Protein AF-A0ABD5BJF6-F1 (afdb_monomer)

pLDDT: mean 95.89, std 2.08, range [82.69, 98.56]

Solvent-accessible surface area (backbone atoms only — not comparable to full-atom values): 6431 Å² total; per-residue (Å²): 110,64,68,70,52,64,51,80,73,42,57,52,50,48,57,53,54,75,72,34,80,87,51,53,78,92,49,40,65,64,53,52,52,53,50,52,52,50,49,65,64,45,56,82,73,62,76,79,93,60,71,77,36,86,39,48,55,66,35,32,67,92,33,46,46,82,71,102,50,84,42,82,52,77,67,83,59,36,25,24,32,54,71,61,62,51,45,61,59,65,56,57,84,54,74,70,48,32,50,53,51,46,68,75,76,108

Structure (mmCIF, N/CA/C/O backbone):
data_AF-A0ABD5BJF6-F1
#
_entry.id   AF-A0ABD5BJF6-F1
#
loop_
_atom_site.group_PDB
_atom_site.id
_atom_site.type_symbol
_atom_site.label_atom_id
_atom_site.label_alt_id
_atom_site.label_comp_id
_atom_site.label_asym_id
_atom_site.label_entity_id
_atom_site.label_seq_id
_atom_site.pdbx_PDB_ins_code
_atom_site.Cartn_x
_atom_site.Cartn_y
_atom_site.Cartn_z
_atom_site.occupancy
_atom_site.B_iso_or_equiv
_atom_site.auth_seq_id
_atom_site.auth_comp_id
_atom_site.auth_asym_id
_atom_site.auth_atom_id
_atom_site.pdbx_PDB_model_num
ATOM 1 N N . ARG A 1 1 ? 4.966 14.508 -4.253 1.00 82.69 1 ARG A N 1
ATOM 2 C CA . ARG A 1 1 ? 3.895 13.590 -3.801 1.00 82.69 1 ARG A CA 1
ATOM 3 C C . ARG A 1 1 ? 4.103 13.330 -2.307 1.00 82.69 1 ARG A C 1
ATOM 5 O O . ARG A 1 1 ? 5.245 13.475 -1.882 1.00 82.69 1 ARG A O 1
ATOM 12 N N . PRO A 1 2 ? 3.063 13.032 -1.513 1.00 92.38 2 PRO A N 1
ATOM 13 C CA . PRO A 1 2 ? 3.226 12.650 -0.108 1.00 92.38 2 PRO A CA 1
ATOM 14 C C . PRO A 1 2 ? 4.132 11.420 0.038 1.00 92.38 2 PRO A C 1
ATOM 16 O O . PRO A 1 2 ? 4.169 10.578 -0.863 1.00 92.38 2 PRO A O 1
ATOM 19 N N . THR A 1 3 ? 4.877 11.342 1.137 1.00 94.69 3 THR A N 1
ATOM 20 C CA . THR A 1 3 ? 5.680 10.162 1.483 1.00 94.69 3 THR A CA 1
ATOM 21 C C . THR A 1 3 ? 4.802 9.152 2.190 1.00 94.69 3 THR A C 1
ATOM 23 O O . THR A 1 3 ? 4.088 9.553 3.098 1.00 94.69 3 THR A O 1
ATOM 26 N N . MET A 1 4 ? 4.878 7.886 1.776 1.00 94.38 4 MET A N 1
ATOM 27 C CA . MET A 1 4 ? 4.086 6.820 2.368 1.00 94.38 4 MET A CA 1
ATOM 28 C C . MET A 1 4 ? 4.493 6.521 3.819 1.00 94.38 4 MET A C 1
ATOM 30 O O . MET A 1 4 ? 5.680 6.555 4.160 1.00 94.38 4 MET A O 1
ATOM 34 N N . GLY A 1 5 ? 3.518 6.188 4.653 1.00 94.62 5 GLY A N 1
ATOM 35 C CA . GLY A 1 5 ? 3.672 6.027 6.086 1.00 94.62 5 GLY A CA 1
ATOM 36 C C . GLY A 1 5 ? 2.444 5.420 6.761 1.00 94.62 5 GLY A C 1
ATOM 37 O O . GLY A 1 5 ? 1.358 5.295 6.202 1.00 94.62 5 GLY A O 1
ATOM 38 N N . VAL A 1 6 ? 2.638 5.014 8.014 1.00 95.69 6 VAL A N 1
ATOM 39 C CA . VAL A 1 6 ? 1.592 4.379 8.834 1.00 95.69 6 VAL A CA 1
ATOM 40 C C . VAL A 1 6 ? 0.444 5.342 9.140 1.00 95.69 6 VAL A C 1
ATOM 42 O O . VAL A 1 6 ? -0.679 4.901 9.353 1.00 95.69 6 VAL A O 1
ATOM 45 N N . GLU A 1 7 ? 0.694 6.650 9.161 1.00 95.12 7 GLU A N 1
ATOM 46 C CA . GLU A 1 7 ? -0.330 7.621 9.536 1.00 95.12 7 GLU A CA 1
ATOM 47 C C . GLU A 1 7 ? -1.464 7.671 8.511 1.00 95.12 7 GLU A C 1
ATOM 49 O O . GLU A 1 7 ? -2.615 7.414 8.846 1.00 95.12 7 GLU A O 1
ATOM 54 N N . GLU A 1 8 ? -1.145 7.938 7.251 1.00 94.00 8 GLU A N 1
ATOM 55 C CA . GLU A 1 8 ? -2.136 8.123 6.197 1.00 94.00 8 GLU A CA 1
ATOM 56 C C . GLU A 1 8 ? -2.694 6.813 5.630 1.00 94.00 8 GLU A C 1
ATOM 58 O O . GLU A 1 8 ? -3.779 6.837 5.055 1.00 94.00 8 GLU A O 1
ATOM 63 N N . TYR A 1 9 ? -1.997 5.683 5.809 1.00 94.69 9 TYR A N 1
ATOM 64 C CA . TYR A 1 9 ? -2.488 4.368 5.376 1.00 94.69 9 TYR A CA 1
ATOM 65 C C . TYR A 1 9 ? -3.175 3.567 6.482 1.00 94.69 9 TYR A C 1
ATOM 67 O O . TYR A 1 9 ? -3.954 2.671 6.166 1.00 94.69 9 TYR A O 1
ATOM 75 N N . LEU A 1 10 ? -2.908 3.855 7.762 1.00 96.56 10 LEU A N 1
ATOM 76 C CA . LEU A 1 10 ? -3.425 3.044 8.864 1.00 96.56 10 LEU A CA 1
ATOM 77 C C . LEU A 1 10 ? -4.077 3.868 9.985 1.00 96.56 10 LEU A C 1
ATOM 79 O O . LEU A 1 10 ? -5.271 3.701 10.231 1.00 96.56 10 LEU A O 1
ATOM 83 N N . THR A 1 11 ? -3.344 4.761 10.661 1.00 96.62 11 THR A N 1
ATOM 84 C CA . THR A 1 11 ? -3.861 5.466 11.853 1.00 96.62 11 THR A CA 1
ATOM 85 C C . THR A 1 11 ? -5.042 6.384 11.523 1.00 96.62 11 THR A C 1
ATOM 87 O O . THR A 1 11 ? -6.104 6.278 12.141 1.00 96.62 11 THR A O 1
ATOM 90 N N . ALA A 1 12 ? -4.878 7.274 10.540 1.00 96.94 12 ALA A N 1
ATOM 91 C CA . ALA A 1 12 ? -5.899 8.244 10.166 1.00 96.94 12 ALA A CA 1
ATOM 92 C C . ALA A 1 12 ? -7.126 7.571 9.519 1.00 96.94 12 ALA A C 1
ATOM 94 O O . ALA A 1 12 ? -8.243 7.859 9.959 1.00 96.94 12 ALA A O 1
ATOM 95 N N . PRO A 1 13 ? -6.982 6.618 8.569 1.00 96.75 13 PRO A N 1
ATOM 96 C CA . PRO A 1 13 ? -8.124 5.871 8.043 1.00 96.75 13 PRO A CA 1
ATOM 97 C C . PRO A 1 13 ? -8.885 5.089 9.110 1.00 96.75 13 PRO A C 1
ATOM 99 O O . PRO A 1 13 ? -10.113 5.068 9.068 1.00 96.75 13 PRO A O 1
ATOM 102 N N . ARG A 1 14 ? -8.198 4.497 10.104 1.00 97.12 14 ARG A N 1
ATOM 103 C CA . ARG A 1 14 ? -8.886 3.872 11.243 1.00 97.12 14 ARG A CA 1
ATOM 104 C C . ARG A 1 14 ? -9.820 4.890 11.891 1.00 97.12 14 ARG A C 1
ATOM 106 O O . ARG A 1 14 ? -11.003 4.593 12.030 1.00 97.12 14 ARG A O 1
ATOM 113 N N . GLN A 1 15 ? -9.332 6.073 12.269 1.00 96.38 15 GLN A N 1
ATOM 114 C CA . GLN A 1 15 ? -10.178 7.074 12.930 1.00 96.38 15 GLN A CA 1
ATOM 115 C C . GLN A 1 15 ? -11.400 7.441 12.077 1.00 96.38 15 GLN A C 1
ATOM 117 O O . GLN A 1 15 ? -12.513 7.471 12.590 1.00 96.38 15 GLN A O 1
ATOM 122 N N . VAL A 1 16 ? -11.216 7.617 10.765 1.00 96.56 16 VAL A N 1
ATOM 123 C CA . VAL A 1 16 ? -12.330 7.860 9.835 1.00 96.56 16 VAL A CA 1
ATOM 124 C C . VAL A 1 16 ? -13.342 6.708 9.853 1.00 96.56 16 VAL A C 1
ATOM 126 O O . VAL A 1 16 ? -14.547 6.944 9.888 1.00 96.56 16 VAL A O 1
ATOM 129 N N . LEU A 1 17 ? -12.879 5.456 9.858 1.00 95.50 17 LEU A N 1
ATOM 130 C CA . LEU A 1 17 ? -13.740 4.269 9.869 1.00 95.50 17 LEU A CA 1
ATOM 131 C C . LEU A 1 17 ? -14.482 4.083 11.199 1.00 95.50 17 LEU A C 1
ATOM 133 O O . LEU A 1 17 ? -15.594 3.551 11.202 1.00 95.50 17 LEU A O 1
ATOM 137 N N . ALA A 1 18 ? -13.912 4.549 12.312 1.00 95.31 18 ALA A N 1
ATOM 138 C CA . ALA A 1 18 ? -14.566 4.514 13.619 1.00 95.31 18 ALA A CA 1
ATOM 139 C C . ALA A 1 18 ? -15.853 5.349 13.640 1.00 95.31 18 ALA A C 1
ATOM 141 O O . ALA A 1 18 ? -16.846 4.910 14.224 1.00 95.31 18 ALA A O 1
ATOM 142 N N . ASP A 1 19 ? -15.853 6.468 12.916 1.00 94.38 19 ASP A N 1
ATOM 143 C CA . ASP A 1 19 ? -16.975 7.404 12.809 1.00 94.38 19 ASP A CA 1
ATOM 144 C C . ASP A 1 19 ? -17.801 7.199 11.520 1.00 94.38 19 ASP A C 1
ATOM 146 O O . ASP A 1 19 ? -18.798 7.878 11.285 1.00 94.38 19 ASP A O 1
ATOM 150 N N . CYS A 1 20 ? -17.420 6.238 10.670 1.00 94.88 20 CYS A N 1
ATOM 151 C CA . CYS A 1 20 ? -18.067 6.005 9.383 1.00 94.88 20 CYS A CA 1
ATOM 152 C C . CYS A 1 20 ? -19.429 5.315 9.544 1.00 94.88 20 CYS A C 1
ATOM 154 O O . CYS A 1 20 ? -19.522 4.215 10.099 1.00 94.88 20 CYS A O 1
ATOM 156 N N . GLU A 1 21 ? -20.486 5.919 9.001 1.00 95.62 21 GLU A N 1
ATOM 157 C CA . GLU A 1 21 ? -21.845 5.356 9.006 1.00 95.62 21 GLU A CA 1
ATOM 158 C C . GLU A 1 21 ? -21.997 4.137 8.081 1.00 95.62 21 GLU A C 1
ATOM 160 O O . GLU A 1 21 ? -22.853 3.288 8.319 1.00 95.62 21 GLU A O 1
ATOM 165 N N . LEU A 1 22 ? -21.138 4.006 7.060 1.00 96.06 22 LEU A N 1
ATOM 166 C CA . LEU A 1 22 ? -21.155 2.867 6.131 1.00 96.06 22 LEU A CA 1
ATOM 167 C C . LEU A 1 22 ? -20.679 1.560 6.779 1.00 96.06 22 LEU A C 1
ATOM 169 O O . LEU A 1 22 ? -20.948 0.486 6.244 1.00 96.06 22 LEU A O 1
ATOM 173 N N . LEU A 1 23 ? -19.982 1.632 7.920 1.00 95.62 23 LEU A N 1
ATOM 174 C CA . LEU A 1 23 ? -19.592 0.457 8.691 1.00 95.62 23 LEU A CA 1
ATOM 175 C C . LEU A 1 23 ? -20.795 -0.009 9.526 1.00 95.62 23 LEU A C 1
ATOM 177 O O . LEU A 1 23 ? -21.172 0.678 10.486 1.00 95.62 23 LEU A O 1
ATOM 181 N N . PRO A 1 24 ? -21.429 -1.153 9.209 1.00 96.06 24 PRO A N 1
ATOM 182 C CA . PRO A 1 24 ? -22.668 -1.498 9.877 1.00 96.06 24 PRO A CA 1
ATOM 183 C C . PRO A 1 24 ? -22.410 -1.802 11.357 1.00 96.06 24 PRO A C 1
ATOM 185 O O . PRO A 1 24 ? -21.390 -2.381 11.740 1.00 96.06 24 PRO A O 1
ATOM 188 N N . ALA A 1 25 ? -23.341 -1.365 12.209 1.00 94.81 25 ALA A N 1
ATOM 189 C CA . ALA A 1 25 ? -23.155 -1.351 13.660 1.00 94.81 25 ALA A CA 1
ATOM 190 C C . ALA A 1 25 ? -22.771 -2.723 14.237 1.00 94.81 25 ALA A C 1
ATOM 192 O O . ALA A 1 25 ? -21.941 -2.793 15.137 1.00 94.81 25 ALA A O 1
ATOM 193 N N . ALA A 1 26 ? -23.319 -3.806 13.677 1.00 96.88 26 ALA A N 1
ATOM 194 C CA . ALA A 1 26 ? -23.035 -5.169 14.119 1.00 96.88 26 ALA A CA 1
ATOM 195 C C . ALA A 1 26 ? -21.577 -5.609 13.874 1.00 96.88 26 ALA A C 1
ATOM 197 O O . ALA A 1 26 ? -21.075 -6.457 14.604 1.00 96.88 26 ALA A O 1
ATOM 198 N N . GLN A 1 27 ? -20.891 -5.057 12.866 1.00 96.38 27 GLN A N 1
ATOM 199 C CA . GLN A 1 27 ? -19.499 -5.401 12.545 1.00 96.38 27 GLN A CA 1
ATOM 200 C C . GLN A 1 27 ? -18.489 -4.396 13.105 1.00 96.38 27 GLN A C 1
ATOM 202 O O . GLN A 1 27 ? -17.295 -4.687 13.100 1.00 96.38 27 GLN A O 1
ATOM 207 N N . ARG A 1 28 ? -18.940 -3.227 13.584 1.00 96.19 28 ARG A N 1
ATOM 208 C CA . ARG A 1 28 ? -18.065 -2.100 13.943 1.00 96.19 28 ARG A CA 1
ATOM 209 C C . ARG A 1 28 ? -16.985 -2.481 14.948 1.00 96.19 28 ARG A C 1
ATOM 211 O O . ARG A 1 28 ? -15.810 -2.267 14.677 1.00 96.19 28 ARG A O 1
ATOM 218 N N . GLU A 1 29 ? -17.368 -3.061 16.081 1.00 96.75 29 GLU A N 1
ATOM 219 C CA . GLU A 1 29 ? -16.420 -3.425 17.140 1.00 96.75 29 GLU A CA 1
ATOM 220 C C . GLU A 1 29 ? -15.361 -4.413 16.632 1.00 96.75 29 GLU A C 1
ATOM 222 O O . GLU A 1 29 ? -14.164 -4.150 16.736 1.00 96.75 29 GLU A O 1
ATOM 227 N N . GLY A 1 30 ? -15.796 -5.507 15.998 1.00 98.00 30 GLY A N 1
ATOM 228 C CA . GLY A 1 30 ? -14.890 -6.526 15.465 1.00 98.00 30 GLY A CA 1
ATOM 229 C C . GLY A 1 30 ? -13.963 -5.990 14.372 1.00 98.00 30 GLY A C 1
ATOM 230 O O . GLY A 1 30 ? -12.773 -6.301 14.366 1.00 98.00 30 GLY A O 1
ATOM 231 N N . PHE A 1 31 ? -14.479 -5.144 13.479 1.00 97.56 31 PHE A N 1
ATOM 232 C CA . PHE A 1 31 ? -13.694 -4.510 12.422 1.00 97.56 31 PHE A CA 1
ATOM 233 C C . PHE A 1 31 ? -12.621 -3.570 12.990 1.00 97.56 31 PHE A C 1
ATOM 235 O O . PHE A 1 31 ? -11.456 -3.646 12.590 1.00 97.56 31 PHE A O 1
ATOM 242 N N . LEU A 1 32 ? -12.987 -2.702 13.940 1.00 97.75 32 LEU A N 1
ATOM 243 C CA . LEU A 1 32 ? -12.041 -1.767 14.552 1.00 97.75 32 LEU A CA 1
ATOM 244 C C . LEU A 1 32 ? -10.986 -2.507 15.374 1.00 97.75 32 LEU A C 1
ATOM 246 O O . LEU A 1 32 ? -9.808 -2.186 15.249 1.00 97.75 32 LEU A O 1
ATOM 250 N N . GLN A 1 33 ? -11.371 -3.546 16.119 1.00 98.38 33 GLN A N 1
ATOM 251 C CA . GLN A 1 33 ? -10.425 -4.370 16.871 1.00 98.38 33 GLN A CA 1
ATOM 252 C C . GLN A 1 33 ? -9.441 -5.104 15.948 1.00 98.38 33 GLN A C 1
ATOM 254 O O . GLN A 1 33 ? -8.244 -5.158 16.234 1.00 98.38 33 GLN A O 1
ATOM 259 N N . ALA A 1 34 ? -9.915 -5.653 14.826 1.00 98.19 34 ALA A N 1
ATOM 260 C CA . ALA A 1 34 ? -9.045 -6.273 13.829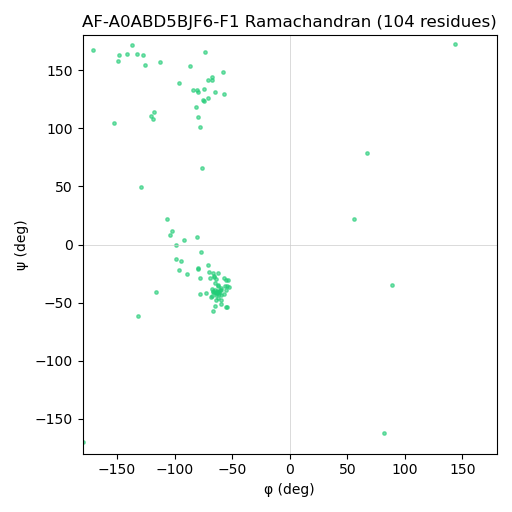 1.00 98.19 34 ALA A CA 1
ATOM 261 C C . ALA A 1 34 ? -8.082 -5.250 13.203 1.00 98.19 34 ALA A C 1
ATOM 263 O O . ALA A 1 34 ? -6.898 -5.543 13.030 1.00 98.19 34 ALA A O 1
ATOM 264 N N . THR A 1 35 ? -8.568 -4.037 12.928 1.00 97.94 35 THR A N 1
ATOM 265 C CA . THR A 1 35 ? -7.751 -2.933 12.407 1.00 97.94 35 THR A CA 1
ATOM 266 C C . THR A 1 35 ? -6.686 -2.502 13.420 1.00 97.94 35 THR A C 1
ATOM 268 O O . THR A 1 35 ? -5.524 -2.352 13.054 1.00 97.94 35 THR A O 1
ATOM 271 N N . ASP A 1 36 ? -7.032 -2.375 14.703 1.00 98.38 36 ASP A N 1
ATOM 272 C CA . ASP A 1 36 ? -6.074 -2.053 15.769 1.00 98.38 36 ASP A CA 1
ATOM 273 C C . ASP A 1 36 ? -4.984 -3.122 15.902 1.00 98.38 36 ASP A C 1
ATOM 275 O O . ASP A 1 36 ? -3.800 -2.796 16.016 1.00 98.38 36 ASP A O 1
ATOM 279 N N . ASN A 1 37 ? -5.365 -4.400 15.823 1.00 98.56 37 ASN A N 1
ATOM 280 C CA . ASN A 1 37 ? -4.417 -5.512 15.851 1.00 98.56 37 ASN A CA 1
ATOM 281 C C . ASN A 1 37 ? -3.461 -5.467 14.647 1.00 98.56 37 ASN A C 1
ATOM 283 O O . ASN A 1 37 ? -2.259 -5.680 14.808 1.00 98.56 37 ASN A O 1
ATOM 287 N N . LEU A 1 38 ? -3.972 -5.147 13.452 1.00 98.25 38 LEU A N 1
ATOM 288 C CA . LEU A 1 38 ? -3.162 -4.965 12.245 1.00 98.25 38 LEU A CA 1
ATOM 289 C C . LEU A 1 38 ? -2.167 -3.806 12.406 1.00 98.25 38 LEU A C 1
ATOM 291 O O . LEU A 1 38 ? -0.982 -3.963 12.108 1.00 98.25 38 LEU A O 1
ATOM 295 N N . ILE A 1 39 ? -2.620 -2.662 12.929 1.00 98.19 39 ILE A N 1
ATOM 296 C CA . ILE A 1 39 ? -1.768 -1.496 13.201 1.00 98.19 39 ILE A CA 1
ATOM 297 C C . ILE A 1 39 ? -0.653 -1.863 14.180 1.00 98.19 39 ILE A C 1
ATOM 299 O O . ILE A 1 39 ? 0.515 -1.557 13.930 1.00 98.19 39 ILE A O 1
ATOM 303 N N . ALA A 1 40 ? -1.001 -2.535 15.279 1.00 98.19 40 ALA A N 1
ATOM 304 C CA . ALA A 1 40 ? -0.048 -2.967 16.294 1.00 98.19 40 ALA A CA 1
ATOM 305 C C . ALA A 1 40 ? 0.987 -3.959 15.742 1.00 98.19 40 ALA A C 1
ATOM 307 O O . ALA A 1 40 ? 2.147 -3.904 16.145 1.00 98.19 40 ALA A O 1
ATOM 308 N N . ALA A 1 41 ? 0.593 -4.824 14.803 1.00 98.25 41 ALA A N 1
ATOM 309 C CA . ALA A 1 41 ? 1.497 -5.761 14.145 1.00 98.25 41 ALA A CA 1
ATOM 310 C C . ALA A 1 41 ? 2.442 -5.068 13.150 1.00 98.25 41 ALA A C 1
ATOM 312 O O . ALA A 1 41 ? 3.623 -5.392 13.110 1.00 98.25 41 ALA A O 1
ATOM 313 N N . ILE A 1 42 ? 1.959 -4.104 12.360 1.00 97.56 42 ILE A N 1
ATOM 314 C CA . ILE A 1 42 ? 2.764 -3.450 11.312 1.00 97.56 42 ILE A CA 1
ATOM 315 C C . ILE A 1 42 ? 3.723 -2.405 11.893 1.00 97.56 42 ILE A C 1
ATOM 317 O O . ILE A 1 42 ? 4.880 -2.319 11.475 1.00 97.56 42 ILE A O 1
ATOM 321 N N . LYS A 1 43 ? 3.262 -1.594 12.853 1.00 96.56 43 LYS A N 1
ATOM 322 C CA . LYS A 1 43 ? 3.990 -0.410 13.339 1.00 96.56 43 LY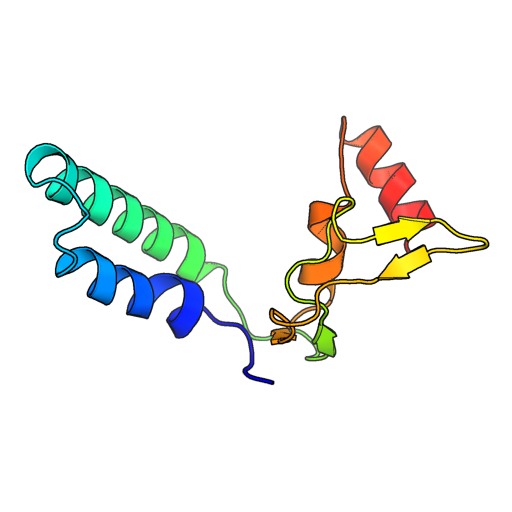S A CA 1
ATOM 323 C C . LYS A 1 43 ? 5.424 -0.694 13.830 1.00 96.56 43 LYS A C 1
ATOM 325 O O . LYS A 1 43 ? 6.289 0.116 13.508 1.00 96.56 43 LYS A O 1
ATOM 330 N N . PRO A 1 44 ? 5.729 -1.805 14.536 1.00 97.19 44 PRO A N 1
ATOM 331 C CA . PRO A 1 44 ? 7.099 -2.138 14.945 1.00 97.19 44 PRO A CA 1
ATOM 332 C C . PRO A 1 44 ? 8.046 -2.469 13.784 1.00 97.19 44 PRO A C 1
ATOM 334 O O . PRO A 1 44 ? 9.259 -2.344 13.934 1.00 97.19 44 PRO A O 1
ATOM 337 N N . HIS A 1 45 ? 7.510 -2.911 12.644 1.00 96.06 45 HIS A N 1
ATOM 338 C CA . HIS A 1 45 ? 8.291 -3.288 11.463 1.00 96.06 45 HIS A CA 1
ATOM 339 C C . HIS A 1 45 ? 8.433 -2.144 10.454 1.00 96.06 45 HIS A C 1
ATOM 341 O O . HIS A 1 45 ? 9.285 -2.208 9.568 1.00 96.06 45 HIS A O 1
ATOM 347 N N . TRP A 1 46 ? 7.633 -1.084 10.589 1.00 95.2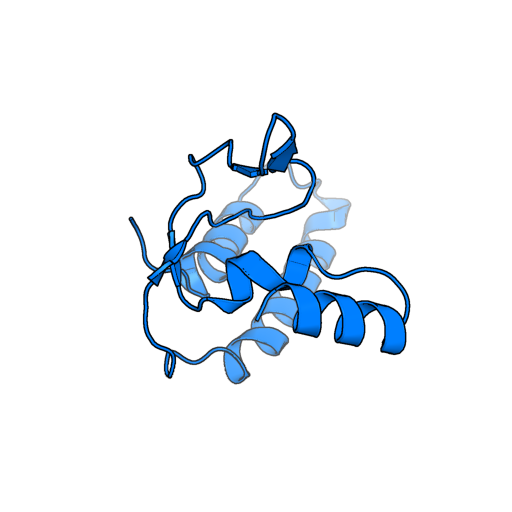5 46 TRP A N 1
ATOM 348 C CA . TRP A 1 46 ? 7.767 0.100 9.756 1.00 95.25 46 TRP A CA 1
ATOM 349 C C . TRP A 1 46 ? 8.985 0.927 10.176 1.00 95.25 46 TRP A C 1
ATOM 351 O O . TRP A 1 46 ? 9.095 1.383 11.313 1.00 95.25 46 TRP A O 1
ATOM 361 N N . HIS A 1 47 ? 9.890 1.170 9.236 1.00 93.62 47 HIS A N 1
ATOM 362 C CA . HIS A 1 47 ? 11.054 2.029 9.428 1.00 93.62 47 HIS A CA 1
ATOM 363 C C . HIS A 1 47 ? 11.187 3.005 8.263 1.00 93.62 47 HIS A C 1
ATOM 365 O O . HIS A 1 47 ? 10.615 2.787 7.202 1.00 93.62 47 HIS A O 1
ATOM 371 N N . LEU A 1 48 ? 11.983 4.061 8.445 1.00 91.69 48 LEU A N 1
ATOM 372 C CA . LEU A 1 48 ? 12.327 5.027 7.390 1.00 91.69 48 LEU A CA 1
ATOM 373 C C . LEU A 1 48 ? 13.751 4.827 6.843 1.00 91.69 48 LEU A C 1
ATOM 375 O O . LEU A 1 48 ? 14.248 5.643 6.075 1.00 91.69 48 LEU A O 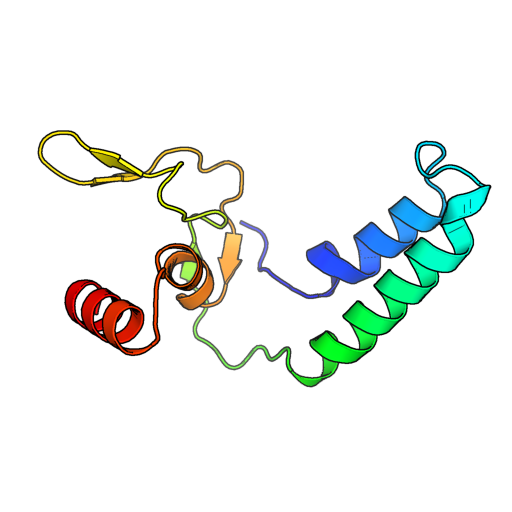1
ATOM 379 N N . ASN A 1 49 ? 14.424 3.741 7.244 1.00 94.44 49 ASN A N 1
ATOM 380 C CA . ASN A 1 49 ? 15.747 3.366 6.737 1.00 94.44 49 ASN A CA 1
ATOM 381 C C . ASN A 1 49 ? 15.676 2.751 5.324 1.00 94.44 49 ASN A C 1
ATOM 383 O O . ASN A 1 49 ? 15.919 1.563 5.129 1.00 94.44 49 ASN A O 1
ATOM 387 N N . TRP A 1 50 ? 15.272 3.554 4.351 1.00 94.31 50 TRP A N 1
ATOM 388 C CA . TRP A 1 50 ? 15.268 3.242 2.924 1.00 94.31 50 TRP A CA 1
ATOM 389 C C . TRP A 1 50 ? 15.480 4.540 2.146 1.00 94.31 50 TRP A C 1
ATOM 391 O O . TRP A 1 50 ? 15.235 5.629 2.658 1.00 94.31 50 TRP A O 1
ATOM 401 N N . GLN A 1 51 ? 15.953 4.446 0.904 1.00 94.69 51 GLN A N 1
ATOM 402 C CA . GLN A 1 51 ? 16.113 5.626 0.054 1.00 94.69 51 GLN A CA 1
ATOM 403 C C . GLN A 1 51 ? 14.768 6.002 -0.585 1.00 94.69 51 GLN A C 1
ATOM 405 O O . GLN A 1 51 ? 14.236 5.191 -1.349 1.00 94.69 51 GLN A O 1
ATOM 410 N N . PRO A 1 52 ? 14.213 7.202 -0.320 1.00 94.12 52 PRO A N 1
ATOM 411 C CA . PRO A 1 52 ? 12.942 7.613 -0.903 1.00 94.12 52 PRO A CA 1
ATOM 412 C C . PRO A 1 52 ? 13.031 7.748 -2.425 1.00 94.12 52 PRO A C 1
ATOM 414 O O . PRO A 1 52 ? 13.918 8.427 -2.945 1.00 94.12 52 PRO A O 1
ATOM 417 N N . ARG A 1 53 ? 12.077 7.151 -3.143 1.00 96.06 53 ARG A N 1
ATOM 418 C CA . ARG A 1 53 ? 11.900 7.305 -4.596 1.00 96.06 53 ARG A CA 1
ATOM 419 C C . ARG A 1 53 ? 10.482 7.754 -4.904 1.00 96.06 53 ARG A C 1
ATOM 421 O O . ARG A 1 53 ? 9.583 7.489 -4.115 1.00 96.06 53 ARG A O 1
ATOM 428 N N . ARG A 1 54 ? 10.283 8.425 -6.043 1.00 97.50 54 ARG A N 1
ATOM 429 C CA . ARG A 1 54 ? 8.936 8.608 -6.604 1.00 97.50 54 ARG A CA 1
ATOM 430 C C . ARG A 1 54 ? 8.473 7.256 -7.134 1.00 97.50 54 ARG A C 1
ATOM 432 O O . ARG A 1 54 ? 9.201 6.655 -7.918 1.00 97.50 54 ARG A O 1
ATOM 439 N N . LEU A 1 55 ? 7.306 6.829 -6.687 1.00 97.69 55 LEU A N 1
ATOM 440 C CA . LEU A 1 55 ? 6.705 5.536 -6.969 1.00 97.69 55 LEU A CA 1
ATOM 441 C C . LEU A 1 55 ? 5.449 5.710 -7.820 1.00 97.69 55 LEU A C 1
ATOM 443 O O . LEU A 1 55 ? 4.807 6.767 -7.766 1.00 97.69 55 LEU A O 1
ATOM 447 N N . HIS A 1 56 ? 5.082 4.651 -8.532 1.00 97.94 56 HIS A N 1
ATOM 448 C CA . HIS A 1 56 ? 3.737 4.457 -9.062 1.00 97.94 56 HIS A CA 1
ATOM 449 C C . HIS A 1 56 ? 2.712 4.400 -7.925 1.00 97.94 56 HIS A C 1
ATOM 451 O O . 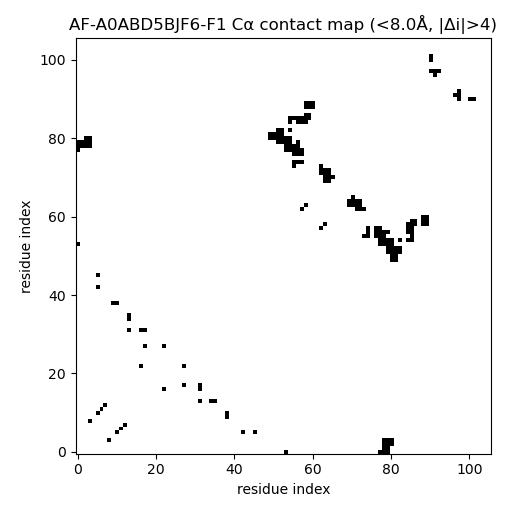HIS A 1 56 ? 1.646 4.990 -8.039 1.00 97.94 56 HIS A O 1
ATOM 457 N N . GLY A 1 57 ? 3.056 3.749 -6.807 1.00 96.19 57 GLY A N 1
ATOM 458 C CA . GLY A 1 57 ? 2.215 3.652 -5.607 1.00 96.19 57 GLY A CA 1
ATOM 459 C C . GLY A 1 57 ? 1.258 2.460 -5.630 1.00 96.19 57 GLY A C 1
ATOM 460 O O . GLY A 1 57 ? 1.093 1.819 -4.593 1.00 96.19 57 GLY A O 1
ATOM 461 N N . ASP A 1 58 ? 0.755 2.121 -6.817 1.00 97.12 58 ASP A N 1
ATOM 462 C CA . ASP A 1 58 ? -0.096 0.959 -7.107 1.00 97.12 58 ASP A CA 1
ATOM 463 C C . ASP A 1 58 ? 0.428 0.129 -8.307 1.00 97.12 58 ASP A C 1
ATOM 465 O O . ASP A 1 58 ? -0.262 -0.136 -9.291 1.00 97.12 58 ASP A O 1
ATOM 469 N N . CYS A 1 59 ? 1.724 -0.212 -8.299 1.00 97.31 59 CYS A N 1
ATOM 470 C CA . CYS A 1 59 ? 2.338 -0.960 -9.402 1.00 97.31 59 CYS A CA 1
ATOM 471 C C . CYS A 1 59 ? 1.988 -2.453 -9.326 1.00 97.31 59 CYS A C 1
ATOM 473 O O . CYS A 1 59 ? 2.603 -3.212 -8.574 1.00 97.31 59 CYS A O 1
ATOM 475 N N . HIS A 1 60 ? 1.035 -2.889 -10.140 1.00 96.56 60 HIS A N 1
ATOM 476 C CA . HIS A 1 60 ? 0.656 -4.293 -10.290 1.00 96.56 60 HIS A CA 1
ATOM 477 C C . HIS A 1 60 ? 0.346 -4.618 -11.761 1.00 96.56 60 HIS A C 1
ATOM 479 O O . HIS A 1 60 ? 0.085 -3.694 -12.536 1.00 96.56 60 HIS A O 1
ATOM 485 N N . PRO A 1 61 ? 0.288 -5.900 -12.183 1.00 95.56 61 PRO A N 1
ATOM 486 C CA . PRO A 1 61 ? 0.090 -6.256 -13.593 1.00 95.56 61 PRO A CA 1
ATOM 487 C C . PRO A 1 61 ? -1.135 -5.609 -14.261 1.00 95.56 61 PRO A C 1
ATOM 489 O O . PRO A 1 61 ? -1.083 -5.296 -15.444 1.00 95.56 61 PRO A O 1
ATOM 492 N N . GLY A 1 62 ? -2.211 -5.342 -13.508 1.00 96.38 62 GLY A N 1
ATOM 493 C CA . GLY A 1 62 ? -3.393 -4.631 -14.018 1.00 96.38 62 GLY A CA 1
ATOM 494 C C . GLY A 1 62 ? -3.140 -3.188 -14.491 1.00 96.38 62 GLY A C 1
ATOM 495 O O . GLY A 1 62 ? -3.858 -2.718 -15.366 1.00 96.38 62 GLY A O 1
ATOM 496 N N . ASN A 1 63 ? -2.090 -2.531 -13.984 1.00 97.75 63 ASN A N 1
ATOM 497 C CA . ASN A 1 63 ? -1.698 -1.153 -14.310 1.00 97.75 63 ASN A CA 1
ATOM 498 C C . ASN A 1 63 ? -0.511 -1.111 -15.291 1.00 97.75 63 ASN A C 1
ATOM 500 O O . ASN A 1 63 ? 0.095 -0.063 -15.520 1.00 97.75 63 ASN A O 1
ATOM 504 N N . ILE A 1 64 ? -0.165 -2.255 -15.894 1.00 96.75 64 ILE A N 1
ATOM 505 C CA . ILE A 1 64 ? 0.891 -2.371 -16.900 1.00 96.75 64 ILE A CA 1
ATOM 506 C C . ILE A 1 64 ? 0.268 -2.874 -18.199 1.00 96.75 64 ILE A C 1
ATOM 508 O O . ILE A 1 64 ? -0.091 -4.042 -18.340 1.00 96.75 64 ILE A O 1
ATOM 512 N N . LEU A 1 65 ? 0.169 -1.986 -19.182 1.00 97.62 65 LEU A N 1
ATOM 513 C CA . LEU A 1 65 ? -0.239 -2.339 -20.536 1.00 97.62 65 LEU A CA 1
ATOM 514 C C . LEU A 1 65 ? 0.977 -2.788 -21.352 1.00 97.62 65 LEU A C 1
ATOM 516 O O . LEU A 1 65 ? 2.102 -2.353 -21.107 1.00 97.62 65 LEU A O 1
ATOM 520 N N . TRP A 1 66 ? 0.749 -3.630 -22.362 1.00 96.88 66 TRP A N 1
ATOM 521 C CA . TRP A 1 66 ? 1.814 -4.123 -23.233 1.00 96.88 66 TRP A CA 1
ATOM 522 C C . TRP A 1 66 ? 1.601 -3.694 -24.681 1.00 96.88 66 TRP A C 1
ATOM 524 O O . TRP A 1 66 ? 0.661 -4.137 -25.343 1.00 96.88 66 TRP A O 1
ATOM 534 N N . ARG A 1 67 ? 2.501 -2.849 -25.188 1.00 95.06 67 ARG A N 1
ATOM 535 C CA . ARG A 1 67 ? 2.581 -2.500 -26.610 1.00 95.06 67 ARG A CA 1
ATOM 536 C C . ARG A 1 67 ? 4.011 -2.106 -26.943 1.00 95.06 67 ARG A C 1
ATOM 538 O O . ARG A 1 67 ? 4.447 -1.023 -26.572 1.00 95.06 67 ARG A O 1
ATOM 545 N N . ASP A 1 68 ? 4.726 -3.006 -27.616 1.00 94.94 68 ASP A N 1
ATOM 546 C CA . ASP A 1 68 ? 6.148 -2.842 -27.961 1.00 94.94 68 ASP A CA 1
ATOM 547 C C . ASP A 1 68 ? 7.057 -2.571 -26.737 1.00 94.94 68 ASP A C 1
ATOM 549 O O . ASP A 1 68 ? 8.155 -2.034 -26.859 1.00 94.94 68 ASP A O 1
ATOM 553 N N . GLY A 1 69 ? 6.585 -2.957 -25.547 1.00 94.38 69 GLY A N 1
ATOM 554 C CA . GLY A 1 69 ? 7.192 -2.683 -24.248 1.00 94.38 69 GLY A CA 1
ATOM 555 C C . GLY A 1 69 ? 6.134 -2.423 -23.164 1.00 94.38 69 GLY A C 1
ATOM 556 O O . GLY A 1 69 ? 4.939 -2.336 -23.479 1.00 94.38 69 GLY A O 1
ATOM 557 N N . PRO A 1 70 ? 6.553 -2.317 -21.890 1.00 95.00 70 PRO A N 1
ATOM 558 C CA . PRO A 1 70 ? 5.654 -2.008 -20.787 1.00 95.00 70 PRO A CA 1
ATOM 559 C C . PRO A 1 70 ? 5.245 -0.530 -20.806 1.00 95.00 70 PRO A C 1
ATOM 561 O O . PRO A 1 70 ? 6.080 0.367 -20.931 1.00 95.00 70 PRO A O 1
ATOM 564 N N . LEU A 1 71 ? 3.951 -0.281 -20.631 1.00 97.06 71 LEU A N 1
ATOM 565 C CA . LEU A 1 71 ? 3.362 1.042 -20.461 1.00 97.06 71 LEU A CA 1
ATOM 566 C C . LEU A 1 71 ? 2.642 1.084 -19.114 1.00 97.06 71 LEU A C 1
ATOM 568 O O . LEU A 1 71 ? 1.611 0.439 -18.940 1.00 97.06 71 LEU A O 1
ATOM 572 N N . PHE A 1 72 ? 3.186 1.850 -18.174 1.00 97.19 72 PHE A N 1
ATOM 573 C CA . PHE A 1 72 ? 2.581 2.062 -16.861 1.00 97.19 72 PHE A CA 1
ATOM 574 C C . PHE A 1 72 ? 1.460 3.096 -16.966 1.00 97.19 72 PHE A C 1
ATOM 576 O O . PHE A 1 72 ? 1.650 4.165 -17.558 1.00 97.19 72 PHE A O 1
ATOM 583 N N . VAL A 1 73 ? 0.301 2.775 -16.403 1.00 97.75 73 VAL A N 1
ATOM 584 C CA . VAL A 1 73 ? -0.897 3.621 -16.402 1.00 97.75 73 VAL A CA 1
ATOM 585 C C . VAL A 1 73 ? -1.417 3.782 -14.979 1.00 97.75 73 VAL A C 1
ATOM 587 O O . VAL A 1 73 ? -1.069 2.999 -14.117 1.00 97.75 73 VAL A O 1
ATOM 590 N N . ASP A 1 74 ? -2.269 4.779 -14.755 1.00 97.12 74 ASP A N 1
ATOM 591 C CA . ASP A 1 74 ? -2.877 5.065 -13.447 1.00 97.12 74 ASP A CA 1
ATOM 592 C C . ASP A 1 74 ? -1.888 5.557 -12.365 1.00 97.12 74 ASP A C 1
ATOM 594 O O . ASP A 1 74 ? -1.400 4.834 -11.507 1.00 97.12 74 ASP A O 1
ATOM 598 N N . LEU A 1 75 ? -1.524 6.845 -12.449 1.00 96.69 75 LEU A N 1
ATOM 599 C CA . LEU A 1 75 ? -0.541 7.500 -11.564 1.00 96.69 75 LEU A CA 1
ATOM 600 C C . LEU A 1 75 ? -1.190 8.452 -10.542 1.00 96.69 75 LEU A C 1
ATOM 602 O O . LEU A 1 75 ? -0.555 9.409 -10.059 1.00 96.69 75 LEU A O 1
ATOM 606 N N . ASP A 1 76 ? -2.471 8.268 -10.256 1.00 96.81 76 ASP A N 1
ATOM 607 C CA . ASP A 1 76 ? -3.193 9.011 -9.225 1.00 96.81 76 ASP A CA 1
ATOM 608 C C . ASP A 1 76 ? -2.674 8.656 -7.818 1.00 96.81 76 ASP A C 1
ATOM 610 O O . ASP A 1 76 ? -2.394 9.575 -7.031 1.00 96.81 76 ASP A O 1
ATOM 614 N N . ASP A 1 77 ? -2.343 7.384 -7.588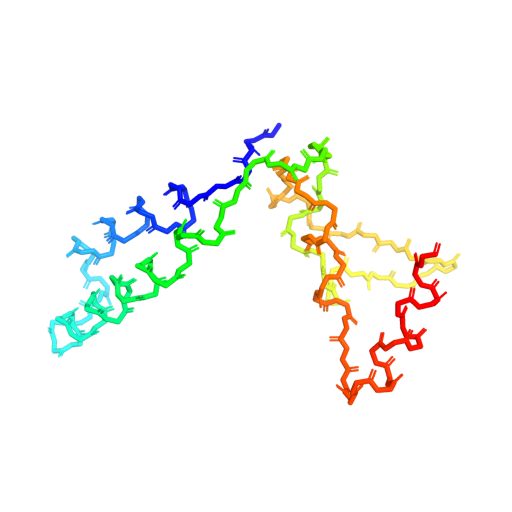 1.00 96.00 77 ASP A N 1
ATOM 615 C CA . ASP A 1 77 ? -1.752 6.849 -6.354 1.00 96.00 77 ASP A CA 1
ATOM 616 C C . ASP A 1 77 ? -0.236 7.057 -6.203 1.00 96.00 77 ASP A C 1
ATOM 618 O O . ASP A 1 77 ? 0.372 6.642 -5.213 1.00 96.00 77 ASP A O 1
ATOM 622 N N . ALA A 1 78 ? 0.399 7.809 -7.107 1.00 97.12 78 ALA A N 1
ATOM 623 C CA . ALA A 1 78 ? 1.832 8.083 -7.026 1.00 97.12 78 ALA A CA 1
ATOM 624 C C . ALA A 1 78 ? 2.241 8.751 -5.692 1.00 97.12 78 ALA A C 1
ATOM 626 O O . ALA A 1 78 ? 1.705 9.792 -5.270 1.00 97.12 78 ALA A O 1
ATOM 627 N N . ARG A 1 79 ? 3.265 8.182 -5.043 1.00 96.88 79 ARG A N 1
ATOM 628 C CA . ARG A 1 79 ? 3.784 8.558 -3.709 1.00 96.88 79 ARG A CA 1
ATOM 629 C C . ARG A 1 79 ? 5.313 8.589 -3.687 1.00 96.88 79 ARG A C 1
ATOM 631 O O . ARG A 1 79 ? 5.962 8.219 -4.659 1.00 96.88 79 ARG A O 1
ATOM 638 N N . ASN A 1 80 ? 5.903 9.074 -2.594 1.00 97.00 80 ASN A N 1
ATOM 639 C CA . ASN A 1 80 ? 7.310 8.800 -2.295 1.00 97.00 80 ASN A CA 1
ATOM 640 C C . ASN A 1 80 ? 7.411 7.607 -1.336 1.00 97.00 80 ASN A C 1
ATOM 642 O O . ASN A 1 80 ? 6.651 7.553 -0.374 1.00 97.00 80 ASN A O 1
ATOM 646 N N . GLY A 1 81 ? 8.362 6.696 -1.530 1.00 96.56 81 GLY A N 1
ATOM 647 C CA . GLY A 1 81 ? 8.514 5.538 -0.643 1.00 96.56 81 GLY A CA 1
ATOM 648 C C . GLY A 1 81 ? 9.674 4.612 -1.016 1.00 96.56 81 GLY A C 1
ATOM 649 O O . GLY A 1 81 ? 10.504 4.986 -1.854 1.00 96.56 81 GLY A O 1
ATOM 650 N N . PRO A 1 82 ? 9.760 3.420 -0.395 1.00 96.56 82 PRO A N 1
ATOM 651 C CA . PRO A 1 82 ? 10.736 2.397 -0.744 1.00 96.56 82 PRO A CA 1
ATOM 652 C C . PRO A 1 82 ? 10.410 1.750 -2.097 1.00 96.56 82 PRO A C 1
ATOM 654 O O . PRO A 1 82 ? 9.258 1.450 -2.390 1.00 96.56 82 PRO A O 1
ATOM 657 N N . ALA A 1 83 ? 11.445 1.455 -2.892 1.00 95.94 83 ALA A N 1
ATOM 658 C CA . ALA A 1 83 ? 11.299 0.859 -4.227 1.00 95.94 83 ALA A CA 1
ATOM 659 C C . ALA A 1 83 ? 10.495 -0.454 -4.235 1.00 95.94 83 ALA A C 1
ATOM 661 O O . ALA A 1 83 ? 9.815 -0.745 -5.211 1.00 95.94 83 ALA A O 1
ATOM 662 N N . VAL A 1 84 ? 10.551 -1.223 -3.139 1.00 95.19 84 VAL A N 1
ATOM 663 C CA . VAL A 1 84 ? 9.832 -2.496 -3.011 1.00 95.19 84 VAL A CA 1
ATOM 664 C C . VAL A 1 84 ? 8.325 -2.344 -3.212 1.00 95.19 84 VAL A C 1
ATOM 666 O O . VAL A 1 84 ? 7.720 -3.285 -3.711 1.00 95.19 84 VAL A O 1
ATOM 669 N N . GLN A 1 85 ? 7.740 -1.175 -2.899 1.00 96.00 85 GLN A N 1
ATOM 670 C CA . GLN A 1 85 ? 6.310 -0.899 -3.076 1.00 96.00 85 GLN A CA 1
ATOM 671 C C . GLN A 1 85 ? 5.848 -1.121 -4.520 1.00 96.00 85 GLN A C 1
ATOM 673 O O . GLN A 1 85 ? 4.752 -1.628 -4.722 1.00 96.00 85 GLN A O 1
ATOM 678 N N . ASP A 1 86 ? 6.698 -0.809 -5.502 1.00 97.00 86 ASP A N 1
ATOM 679 C CA . ASP A 1 86 ? 6.370 -0.978 -6.919 1.00 97.00 86 ASP A CA 1
ATOM 680 C C . ASP A 1 86 ? 6.795 -2.353 -7.485 1.00 97.00 86 ASP A C 1
ATOM 682 O O . ASP A 1 86 ? 6.684 -2.594 -8.686 1.00 97.00 86 ASP A O 1
ATOM 686 N N . LEU A 1 87 ? 7.319 -3.253 -6.642 1.00 95.94 87 LEU A N 1
ATOM 687 C CA . LEU A 1 87 ? 7.859 -4.554 -7.056 1.00 95.94 87 LEU A CA 1
ATOM 688 C C . LEU A 1 87 ? 7.075 -5.736 -6.484 1.00 95.94 87 LEU A C 1
ATOM 690 O O . LEU A 1 87 ? 6.866 -6.725 -7.182 1.00 95.94 87 LEU A O 1
ATOM 694 N N . TRP A 1 88 ? 6.656 -5.671 -5.216 1.00 95.81 88 TRP A N 1
ATOM 695 C CA . TRP A 1 88 ? 6.143 -6.853 -4.513 1.00 95.81 88 TRP A CA 1
ATOM 696 C C . TRP A 1 88 ? 4.843 -7.402 -5.115 1.00 95.81 88 TRP A C 1
ATOM 698 O O . TRP A 1 88 ? 4.660 -8.617 -5.136 1.00 95.81 88 TRP A O 1
ATOM 708 N N . MET A 1 89 ? 3.982 -6.537 -5.663 1.00 95.81 89 MET A N 1
ATOM 709 C CA 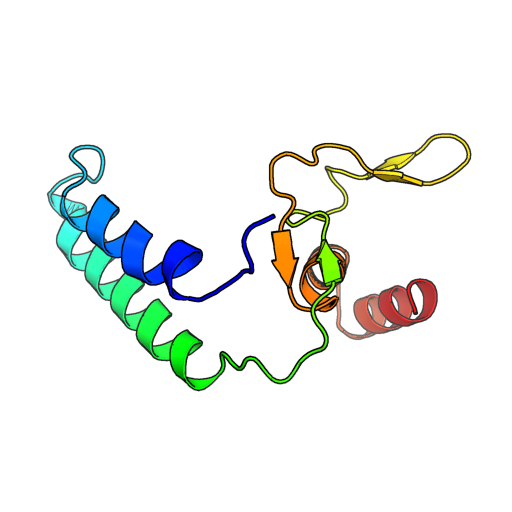. MET A 1 89 ? 2.722 -6.942 -6.305 1.00 95.81 89 MET A CA 1
ATOM 710 C C . MET A 1 89 ? 2.902 -7.519 -7.717 1.00 95.81 89 MET A C 1
ATOM 712 O O . MET A 1 89 ? 1.939 -8.018 -8.297 1.00 95.81 89 MET A O 1
ATOM 7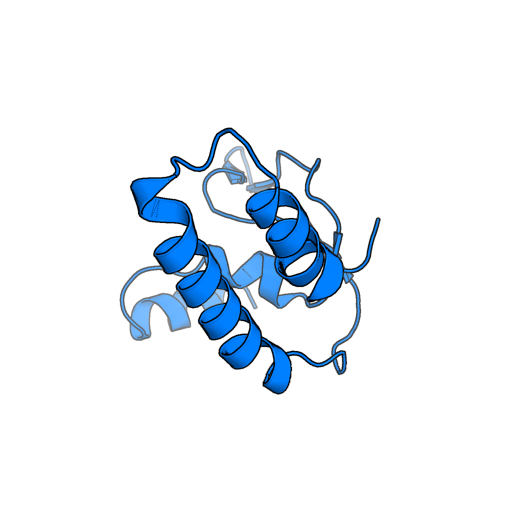16 N N . LEU A 1 90 ? 4.115 -7.481 -8.282 1.00 95.31 90 LEU A N 1
ATOM 717 C CA . LEU A 1 90 ? 4.435 -8.165 -9.542 1.00 95.31 90 LEU A CA 1
ATOM 718 C C . LEU A 1 90 ? 4.695 -9.665 -9.328 1.00 95.31 90 LEU A C 1
ATOM 720 O O . LEU A 1 90 ? 4.603 -10.454 -10.272 1.00 95.31 90 LEU A O 1
ATOM 724 N N . LEU A 1 91 ? 5.023 -10.056 -8.092 1.00 95.94 91 LEU A N 1
ATOM 725 C CA . LEU A 1 91 ? 5.417 -11.415 -7.752 1.00 95.94 91 LEU A CA 1
ATOM 726 C C . LEU A 1 91 ? 4.201 -12.333 -7.598 1.00 95.94 91 LEU A C 1
ATOM 728 O O . LEU A 1 91 ? 3.244 -12.009 -6.899 1.00 95.94 91 LEU A O 1
ATOM 732 N N . HIS A 1 92 ? 4.260 -13.516 -8.207 1.00 94.12 92 HIS A N 1
ATOM 733 C CA . HIS A 1 92 ? 3.204 -14.528 -8.120 1.00 94.12 92 HIS A CA 1
ATOM 734 C C . HIS A 1 92 ? 3.761 -15.956 -8.191 1.00 94.12 92 HIS A C 1
ATOM 736 O O . HIS A 1 92 ? 4.887 -16.178 -8.634 1.00 94.12 92 HIS A O 1
ATOM 742 N N . GLY A 1 93 ? 2.949 -16.934 -7.779 1.00 96.06 93 GLY A N 1
ATOM 743 C CA . GLY A 1 93 ? 3.326 -18.351 -7.777 1.00 96.06 93 GLY A CA 1
ATOM 744 C C . GLY A 1 93 ? 4.158 -18.760 -6.562 1.00 96.06 93 GLY A C 1
ATOM 745 O O . GLY A 1 93 ? 4.177 -18.070 -5.537 1.00 96.06 93 GLY A O 1
ATOM 746 N N . GLU A 1 94 ? 4.828 -19.906 -6.676 1.00 97.38 94 GLU A N 1
ATOM 747 C CA . GLU A 1 94 ? 5.653 -20.472 -5.608 1.00 97.38 94 GLU A CA 1
ATOM 748 C C . GLU A 1 94 ? 6.967 -19.698 -5.450 1.00 97.38 94 GLU A C 1
ATOM 750 O O . GLU A 1 94 ? 7.401 -18.959 -6.335 1.00 97.38 94 GLU A O 1
ATOM 755 N N . ARG A 1 95 ? 7.675 -19.908 -4.334 1.00 95.75 95 ARG A N 1
ATOM 756 C CA . ARG A 1 95 ? 8.927 -19.182 -4.038 1.00 95.75 95 ARG A CA 1
ATOM 757 C C . ARG A 1 95 ? 9.954 -19.247 -5.173 1.00 95.75 95 ARG A C 1
ATOM 759 O O . ARG A 1 95 ? 10.682 -18.285 -5.397 1.00 95.75 95 ARG A O 1
ATOM 766 N N . ARG A 1 96 ? 10.041 -20.379 -5.874 1.00 97.00 96 ARG A N 1
ATOM 767 C CA . ARG A 1 96 ? 10.950 -20.537 -7.015 1.00 97.00 96 ARG A CA 1
ATOM 768 C C . ARG A 1 96 ? 10.559 -19.619 -8.179 1.00 97.00 96 ARG A C 1
ATOM 770 O O . ARG A 1 96 ? 11.451 -19.028 -8.778 1.00 97.00 96 ARG A O 1
ATOM 777 N N . ASP A 1 97 ? 9.267 -19.478 -8.457 1.00 96.50 97 ASP A N 1
ATOM 778 C CA . ASP A 1 97 ? 8.749 -18.616 -9.523 1.00 96.50 97 ASP A CA 1
ATOM 779 C C . ASP A 1 97 ? 8.990 -17.144 -9.181 1.00 96.50 97 ASP A C 1
ATOM 781 O O . ASP A 1 97 ? 9.509 -16.394 -10.003 1.00 96.50 97 ASP A O 1
ATOM 785 N N . GLN A 1 98 ? 8.719 -16.757 -7.930 1.00 96.25 98 GLN A N 1
ATOM 786 C CA . GLN A 1 98 ? 8.968 -15.402 -7.428 1.00 96.25 98 GLN A CA 1
ATOM 787 C C . GLN A 1 98 ? 10.450 -15.014 -7.521 1.00 96.25 98 GLN A C 1
ATOM 789 O O . GLN A 1 98 ? 10.772 -13.886 -7.881 1.00 96.25 98 GLN A O 1
ATOM 794 N N . LEU A 1 99 ? 11.367 -15.946 -7.230 1.00 95.62 99 LEU A N 1
ATOM 795 C CA . LEU A 1 99 ? 12.806 -15.706 -7.372 1.00 95.62 99 LEU A CA 1
ATOM 796 C C . LEU A 1 99 ? 13.223 -15.529 -8.836 1.00 95.62 99 LEU A C 1
ATOM 798 O O . LEU A 1 99 ? 14.028 -14.647 -9.113 1.00 95.62 99 LEU A O 1
ATOM 802 N N . MET A 1 100 ? 12.667 -16.313 -9.768 1.00 95.69 100 MET A N 1
ATOM 803 C CA . MET A 1 100 ? 12.917 -16.097 -11.200 1.00 95.69 100 MET A CA 1
ATOM 804 C C . MET A 1 100 ? 12.354 -14.754 -11.675 1.00 95.69 100 MET A C 1
ATOM 806 O O . MET A 1 100 ? 12.991 -14.065 -12.460 1.00 95.69 100 MET A O 1
ATOM 810 N N . GLN A 1 101 ? 11.174 -14.359 -11.192 1.00 94.56 101 GLN A N 1
ATOM 811 C CA . GLN A 1 101 ? 10.578 -13.063 -11.523 1.00 94.56 101 GLN A CA 1
ATOM 812 C C . GLN A 1 101 ? 11.429 -11.904 -10.992 1.00 94.56 101 GLN A C 1
ATOM 814 O O . GLN A 1 101 ? 11.649 -10.938 -11.714 1.00 94.56 101 GLN A O 1
ATOM 819 N N . LEU A 1 102 ? 11.958 -12.012 -9.768 1.00 94.12 102 LEU A N 1
ATOM 820 C CA . LEU A 1 102 ? 12.897 -11.030 -9.222 1.00 94.12 102 LEU A CA 1
ATOM 821 C C . LEU A 1 102 ? 14.189 -10.938 -10.044 1.00 94.12 102 LEU A C 1
ATOM 823 O O . LEU A 1 102 ? 14.648 -9.828 -10.276 1.00 94.12 102 LEU A O 1
ATOM 827 N N . ASP A 1 103 ? 14.734 -12.065 -10.508 1.00 94.69 103 ASP A N 1
ATOM 828 C CA . ASP A 1 103 ? 15.937 -12.112 -11.361 1.00 94.69 103 ASP A CA 1
ATOM 829 C C . ASP A 1 103 ? 15.719 -11.444 -12.730 1.00 94.69 103 ASP A C 1
ATOM 831 O O . ASP A 1 103 ? 16.636 -10.888 -13.317 1.00 94.69 103 ASP A O 1
ATOM 835 N N . VAL A 1 104 ? 14.484 -11.456 -13.241 1.00 91.38 104 VAL A N 1
ATOM 836 C CA . VAL A 1 104 ? 14.119 -10.737 -14.474 1.00 91.38 104 VAL A CA 1
ATOM 837 C C . VAL A 1 104 ? 13.943 -9.231 -14.231 1.00 91.38 104 VAL A C 1
ATOM 839 O O . VAL A 1 104 ? 14.134 -8.436 -15.152 1.00 91.38 104 VAL A O 1
ATOM 842 N N . LEU A 1 105 ? 13.545 -8.828 -13.021 1.00 90.06 105 LEU A N 1
ATOM 843 C CA . LEU A 1 105 ? 13.231 -7.437 -12.676 1.00 90.06 105 LEU A CA 1
A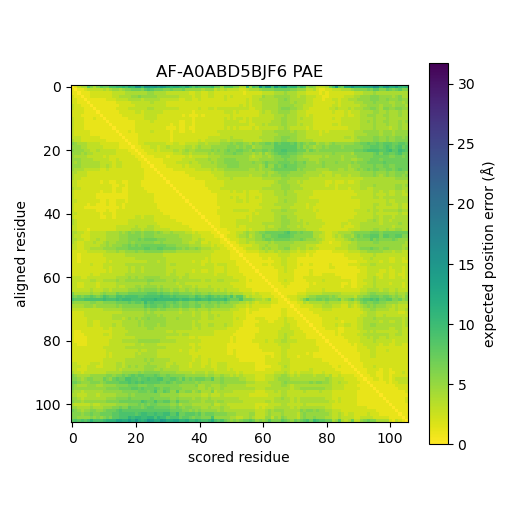TOM 844 C C . LEU A 1 105 ? 14.437 -6.623 -12.173 1.00 90.06 105 LEU A C 1
ATOM 846 O O . LEU A 1 105 ? 14.388 -5.393 -12.266 1.00 90.06 105 LEU A O 1
ATOM 850 N N . LEU A 1 106 ? 15.462 -7.268 -11.600 1.00 89.81 106 LEU A N 1
ATOM 851 C CA . LEU A 1 106 ? 16.601 -6.639 -10.906 1.00 89.81 106 LEU A CA 1
ATOM 852 C C . LEU A 1 106 ? 17.930 -6.850 -11.636 1.00 89.81 106 LEU A C 1
ATOM 854 O O . LEU A 1 106 ? 18.731 -5.885 -11.632 1.00 89.81 106 LEU A O 1
#

InterPro domains:
  IPR002575 Aminoglycoside phosphotransferase [PF01636] (10-100)
  IPR011009 Protein kinase-like domain superfamily [SSF56112] (1-105)
  IPR032882 SrkA/RdoA protein kinase [PTHR39573] (1-106)

Nearest PDB structures (foldseek):
  1zyl-assembly1_A  TM=9.478E-01  e=4.869E-12  Escherichia coli
  2ppq-assembly1_A-2  TM=6.092E-01  e=5.224E-02  Agrobacterium fabrum str. C58
  3c5i-assembly1_A  TM=6.508E-01  e=2.997E-01  Plasmodium knowlesi

Organism: Serratia marcescens (NCBI:txid615)

Mean predicted aligned error: 3.37 Å

Secondary structure (DSSP, 8-state):
-PBP-HIIIIIHHHHHHHS-TTS-HHHHHHHHHHHHHHHHHHTTT----S--EEE-SS-SGGGEEESSSEEE---TT-EEE-GGGGTGGG--SSHHHHHHHHHHH-

Foldseek 3Di:
DAADDCVVVAVVVLVVLLPDPVQDPVCNVVVSVVSVVVSVVCVVVDDPPADKDWALQDAAPVQWDDDVDTDGHDSPNTHIYHPVSNPVRHADDDPVRRVVSVVVVD

Radius of gyration: 17.2 Å; Cα contacts (8 Å, |Δi|>4): 100; chains: 1; bounding box: 40×34×45 Å

Sequence (106 aa):
RPTMGVEEYLTAPRQVLADCELLPAAQREGFLQATDNLIAAIKPHWHLNWQPRRLHGDCHPGNILWRDGPLFVDLDDARNGPAVQDLWMLLHGERRDQLMQLDVLL